Protein AF-A0A7V3YLG6-F1 (afdb_monomer)

Solvent-accessible surface area (backbone atoms only — not comparable to full-atom values): 10676 Å² total; per-residue (Å²): 80,65,64,59,26,53,54,42,27,71,75,68,72,37,64,68,60,20,50,49,53,31,50,54,53,48,51,23,48,50,47,28,49,37,26,53,34,75,44,6,25,72,32,77,93,73,75,37,78,33,40,34,62,77,77,72,47,93,60,88,51,94,59,57,40,70,44,57,53,86,48,95,54,79,52,7,44,65,57,26,47,50,52,53,51,53,51,50,66,57,56,71,71,51,89,76,83,86,87,86,81,93,76,52,88,91,66,62,100,62,65,87,86,71,65,96,74,86,88,83,87,73,71,63,45,71,75,58,64,55,48,70,59,47,37,71,50,45,58,53,47,37,72,53,49,18,91,81,37,53,91,79,41,72,57,93,60,62,74,64,88,85,51,75,53,53,57,40,77,82,62,79,64,49,129

Radius of gyration: 19.12 Å; Cα contacts (8 Å, |Δi|>4): 180; chains: 1; bounding box: 52×33×55 Å

Secondary structure (DSSP, 8-state):
-HHHHHHHHHHH--HHHHHHHHHHHHHHHHHHHHHSSTT-EEEGGGTEEEPTTTTSS----SSB----TTSSSTTSHHHHHHHHHHHHHHHTT---------S-TTS-SS-TT--S--------TTS--HHHHHHHHHHHHHHHHGGG-TTTS-SSS--STT-----GGGGTT--

Mean predicted aligned error: 5.61 Å

Structure (mmCIF, N/CA/C/O backbone):
data_AF-A0A7V3YLG6-F1
#
_entry.id   AF-A0A7V3YLG6-F1
#
loop_
_atom_site.group_PDB
_atom_site.id
_atom_site.type_symbol
_atom_site.label_atom_id
_atom_site.label_alt_id
_atom_site.label_comp_id
_atom_site.label_asym_id
_atom_site.label_entity_id
_atom_site.label_seq_id
_atom_site.pdbx_PDB_ins_code
_atom_site.Cartn_x
_atom_site.Cartn_y
_atom_site.Cartn_z
_atom_site.occupancy
_atom_site.B_iso_or_equiv
_atom_site.auth_seq_id
_atom_site.auth_comp_id
_atom_site.auth_asym_id
_atom_site.auth_atom_id
_atom_site.pdbx_PDB_model_num
ATOM 1 N N . 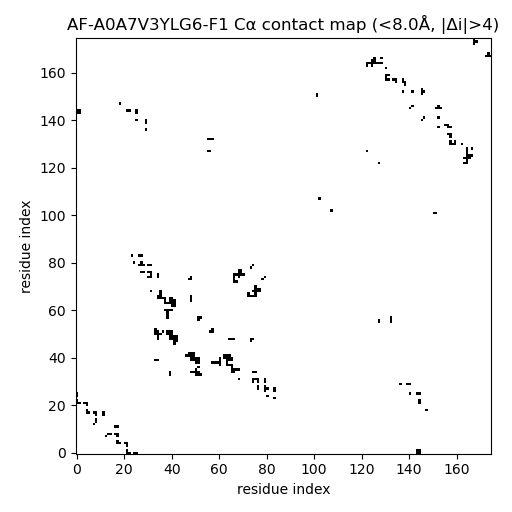MET A 1 1 ? 7.176 -5.525 12.171 1.00 86.00 1 MET A N 1
ATOM 2 C CA . MET A 1 1 ? 5.699 -5.431 12.241 1.00 86.00 1 MET A CA 1
ATOM 3 C C . MET A 1 1 ? 5.114 -6.297 13.339 1.00 86.00 1 MET A C 1
ATOM 5 O O . MET A 1 1 ? 4.634 -5.733 14.304 1.00 86.00 1 MET A O 1
ATOM 9 N N . ARG A 1 2 ? 5.214 -7.632 13.269 1.00 88.75 2 ARG A N 1
ATOM 10 C CA . ARG A 1 2 ? 4.664 -8.533 14.306 1.00 88.75 2 ARG A CA 1
ATOM 11 C C . ARG A 1 2 ? 5.168 -8.227 15.720 1.00 88.75 2 ARG A C 1
ATOM 13 O O . ARG A 1 2 ? 4.391 -8.235 16.662 1.00 88.75 2 ARG A O 1
ATOM 20 N N . GLU A 1 3 ? 6.457 -7.930 15.849 1.00 90.25 3 GLU A N 1
ATOM 21 C CA . GLU A 1 3 ? 7.039 -7.556 17.139 1.00 90.25 3 GLU A CA 1
ATOM 22 C C . GLU A 1 3 ? 6.552 -6.182 17.618 1.00 90.25 3 GLU A C 1
ATOM 24 O O . GLU A 1 3 ? 6.098 -6.060 18.748 1.00 90.25 3 GLU A O 1
ATOM 29 N N . ALA A 1 4 ? 6.529 -5.184 16.729 1.00 88.88 4 ALA A N 1
ATOM 30 C CA . ALA A 1 4 ? 5.973 -3.865 17.033 1.00 88.88 4 ALA A CA 1
ATOM 31 C C . ALA A 1 4 ? 4.505 -3.952 17.488 1.00 88.88 4 ALA A C 1
ATOM 33 O O . ALA A 1 4 ? 4.140 -3.330 18.476 1.00 88.88 4 ALA A O 1
ATOM 34 N N . TYR A 1 5 ? 3.684 -4.781 16.831 1.00 92.81 5 TYR A N 1
ATOM 35 C CA . TYR A 1 5 ? 2.303 -5.038 17.249 1.00 92.81 5 TYR A CA 1
ATOM 36 C C . TYR A 1 5 ? 2.229 -5.550 18.695 1.00 92.81 5 TYR A C 1
ATOM 38 O O . TYR A 1 5 ? 1.444 -5.033 19.482 1.00 92.81 5 TYR A O 1
ATOM 46 N N . ARG A 1 6 ? 3.060 -6.537 19.065 1.00 93.44 6 ARG A N 1
ATOM 47 C CA . ARG A 1 6 ? 3.076 -7.090 20.431 1.00 93.44 6 ARG A CA 1
ATOM 48 C C . ARG A 1 6 ? 3.495 -6.054 21.468 1.00 93.44 6 ARG A C 1
ATOM 50 O O . ARG A 1 6 ? 2.858 -5.975 22.511 1.00 93.44 6 ARG A O 1
ATOM 57 N N . GLN A 1 7 ? 4.539 -5.281 21.175 1.00 94.56 7 GLN A N 1
ATOM 58 C CA . GLN A 1 7 ? 5.046 -4.250 22.083 1.00 94.56 7 GLN A CA 1
ATOM 59 C C . GLN A 1 7 ? 4.001 -3.156 22.306 1.00 94.56 7 GLN A C 1
ATOM 61 O O . GLN A 1 7 ? 3.667 -2.854 23.446 1.00 94.56 7 GLN A O 1
ATOM 66 N N . ILE A 1 8 ? 3.396 -2.648 21.229 1.00 94.19 8 ILE A N 1
ATOM 67 C CA . ILE A 1 8 ? 2.350 -1.623 21.322 1.00 94.19 8 ILE A CA 1
ATOM 68 C C . ILE A 1 8 ? 1.140 -2.162 22.079 1.00 94.19 8 ILE A C 1
ATOM 70 O O . ILE A 1 8 ? 0.637 -1.487 22.965 1.00 94.19 8 ILE A O 1
ATOM 74 N N . LEU A 1 9 ? 0.701 -3.390 21.788 1.00 95.19 9 LEU A N 1
ATOM 75 C CA . LEU A 1 9 ? -0.415 -4.007 22.503 1.00 95.19 9 LEU A CA 1
ATOM 76 C C . LEU A 1 9 ? -0.132 -4.143 24.005 1.00 95.19 9 LEU A C 1
ATOM 78 O O . LEU A 1 9 ? -1.030 -3.940 24.818 1.00 95.19 9 LEU A O 1
ATOM 82 N N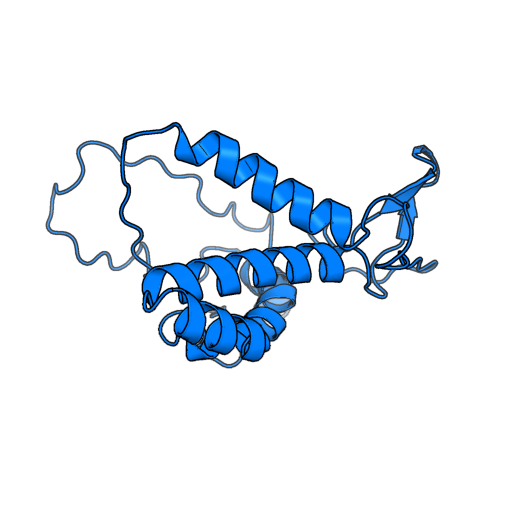 . GLN A 1 10 ? 1.106 -4.475 24.379 1.00 95.56 10 GLN A N 1
ATOM 83 C CA . GLN A 1 10 ? 1.518 -4.556 25.778 1.00 95.56 10 GLN A CA 1
ATOM 84 C C . GLN A 1 10 ? 1.517 -3.182 26.464 1.00 95.56 10 GLN A C 1
ATOM 86 O O . GLN A 1 10 ? 1.180 -3.095 27.643 1.00 95.56 10 GLN A O 1
ATOM 91 N N . GLU A 1 11 ? 1.885 -2.123 25.745 1.00 95.25 11 GLU A N 1
ATOM 92 C CA . GLU A 1 11 ? 1.950 -0.758 26.275 1.00 95.25 11 GLU A CA 1
ATOM 93 C C . GLU A 1 11 ? 0.580 -0.071 26.349 1.00 95.25 11 GLU A C 1
ATOM 95 O O . GLU A 1 11 ? 0.293 0.618 27.326 1.00 95.25 11 GLU A O 1
ATOM 100 N N . THR A 1 12 ? -0.272 -0.243 25.334 1.00 94.94 12 THR A N 1
ATOM 101 C CA . THR A 1 12 ? -1.547 0.483 25.218 1.00 94.94 12 THR A CA 1
ATOM 102 C C . THR A 1 12 ? -2.751 -0.317 25.701 1.00 94.94 12 THR A C 1
ATOM 104 O O . THR A 1 12 ? -3.758 0.277 26.079 1.00 94.94 12 THR A O 1
ATOM 107 N N . GLY A 1 13 ? -2.683 -1.652 25.667 1.00 94.44 13 GLY A N 1
ATOM 108 C CA . GLY A 1 13 ? -3.828 -2.531 25.915 1.00 94.44 13 GLY A CA 1
ATOM 109 C C . GLY A 1 13 ? -4.923 -2.467 24.841 1.00 94.44 13 GLY A C 1
ATOM 110 O O . GLY A 1 13 ? -5.969 -3.090 25.014 1.00 94.44 13 GLY A O 1
ATOM 111 N N . ASP A 1 14 ? -4.696 -1.740 23.743 1.00 96.62 14 ASP A N 1
ATOM 112 C CA . ASP A 1 14 ? -5.669 -1.528 22.670 1.00 96.62 14 ASP A CA 1
ATOM 113 C C . ASP A 1 14 ? -5.257 -2.315 21.406 1.00 96.62 14 ASP A C 1
ATOM 115 O O . ASP A 1 14 ? -4.300 -1.929 20.718 1.00 96.62 14 ASP A O 1
ATOM 119 N N . PRO A 1 15 ? -5.953 -3.426 21.088 1.00 95.31 15 PRO A N 1
ATOM 120 C CA . PRO A 1 15 ? -5.645 -4.248 19.922 1.00 95.31 15 PRO A CA 1
ATOM 121 C C . PRO A 1 15 ? -5.941 -3.554 18.593 1.00 95.31 15 PRO A C 1
ATOM 123 O O . PRO A 1 15 ? -5.209 -3.787 17.628 1.00 95.31 15 PRO A O 1
ATOM 126 N N . ASP A 1 16 ? -6.951 -2.687 18.529 1.00 94.56 16 ASP A N 1
ATOM 127 C CA . ASP A 1 16 ? -7.309 -1.980 17.299 1.00 94.56 16 ASP A CA 1
ATOM 128 C C . ASP A 1 16 ? -6.276 -0.896 16.994 1.00 94.56 16 ASP A C 1
ATOM 130 O O . ASP A 1 16 ? -5.822 -0.763 15.852 1.00 94.56 16 ASP A O 1
ATOM 134 N N . PHE A 1 17 ? -5.809 -0.189 18.025 1.00 95.00 17 PHE A N 1
ATOM 135 C CA . PHE A 1 17 ? -4.699 0.748 17.896 1.00 95.00 17 PHE A CA 1
ATOM 136 C C . PHE A 1 17 ? -3.402 0.042 17.482 1.00 95.00 17 PHE A C 1
ATOM 138 O O . PHE A 1 17 ? -2.740 0.466 16.531 1.00 95.00 17 PHE A O 1
ATOM 145 N N . ALA A 1 18 ? -3.050 -1.071 18.136 1.00 96.38 18 ALA A N 1
ATOM 146 C CA . ALA A 1 18 ? -1.864 -1.849 17.781 1.00 96.38 18 ALA A CA 1
ATOM 147 C C . ALA A 1 18 ? -1.934 -2.364 16.333 1.00 96.38 18 ALA A C 1
ATOM 149 O O . ALA A 1 18 ? -0.945 -2.281 15.593 1.00 96.38 18 ALA A O 1
ATOM 150 N N . LYS A 1 19 ? -3.111 -2.845 15.903 1.00 95.75 19 LYS A N 1
ATOM 151 C CA . LYS A 1 19 ? -3.373 -3.275 14.524 1.00 95.75 19 LYS A CA 1
ATOM 152 C C . LYS A 1 19 ? -3.180 -2.113 13.552 1.00 95.75 19 LYS A C 1
ATOM 154 O O . LYS A 1 19 ? -2.440 -2.268 12.585 1.00 95.75 19 LYS A O 1
ATOM 159 N N . ALA A 1 20 ? -3.756 -0.943 13.832 1.00 94.62 20 ALA A N 1
ATOM 160 C CA . ALA A 1 20 ? -3.614 0.242 12.988 1.00 94.62 20 ALA A CA 1
ATOM 161 C C . ALA A 1 20 ? -2.147 0.673 12.828 1.00 94.62 20 ALA A C 1
ATOM 163 O O . ALA A 1 20 ? -1.683 0.866 11.704 1.00 94.62 20 ALA A O 1
ATOM 164 N N . VAL A 1 21 ? -1.386 0.768 13.924 1.00 95.25 21 VAL A N 1
ATOM 165 C CA . VAL A 1 21 ? 0.033 1.160 13.862 1.00 95.25 21 VAL A CA 1
ATOM 166 C C . VAL A 1 21 ? 0.858 0.146 13.065 1.00 95.25 21 VAL A C 1
ATOM 168 O O . VAL A 1 21 ? 1.663 0.541 12.220 1.00 95.25 21 VAL A O 1
ATOM 171 N N . ALA A 1 22 ? 0.639 -1.157 13.270 1.00 96.38 22 ALA A N 1
ATOM 172 C CA . ALA A 1 22 ? 1.329 -2.197 12.506 1.00 96.38 22 ALA A CA 1
ATOM 173 C C . ALA A 1 22 ? 1.051 -2.094 10.995 1.00 96.38 22 ALA A C 1
ATOM 175 O O . ALA A 1 22 ? 1.971 -2.269 10.194 1.00 96.38 22 ALA A O 1
ATOM 176 N N . THR A 1 23 ? -0.184 -1.764 10.612 1.00 95.81 23 THR A N 1
ATOM 177 C CA . THR A 1 23 ? -0.593 -1.543 9.216 1.00 95.81 23 THR A CA 1
ATOM 178 C C . THR A 1 23 ? 0.078 -0.320 8.606 1.00 95.81 23 THR A C 1
ATOM 180 O O . THR A 1 23 ? 0.629 -0.402 7.512 1.00 95.81 23 THR A O 1
ATOM 183 N N . TYR A 1 24 ? 0.121 0.799 9.327 1.00 95.69 24 TYR A N 1
ATOM 184 C CA . TYR A 1 24 ? 0.793 2.009 8.852 1.00 95.69 24 TYR A CA 1
ATOM 185 C C . TYR A 1 24 ? 2.301 1.823 8.680 1.00 95.69 24 TYR A C 1
ATOM 187 O O . TYR A 1 24 ? 2.881 2.302 7.705 1.00 95.69 24 TYR A O 1
ATOM 195 N N . LEU A 1 25 ? 2.941 1.073 9.578 1.00 95.56 25 LEU A N 1
ATOM 196 C CA . LEU A 1 25 ? 4.340 0.696 9.407 1.00 95.56 25 LEU A CA 1
ATOM 197 C C . LEU A 1 25 ? 4.533 -0.210 8.178 1.00 95.56 25 LEU A C 1
ATOM 199 O O . LEU A 1 25 ? 5.534 -0.069 7.475 1.00 95.56 25 LEU A O 1
ATOM 203 N N . ALA A 1 26 ? 3.588 -1.112 7.889 1.00 96.25 26 ALA A N 1
ATOM 204 C CA . ALA A 1 26 ? 3.619 -1.939 6.682 1.00 96.25 26 ALA A CA 1
ATOM 205 C C . ALA A 1 26 ? 3.526 -1.097 5.398 1.00 96.25 26 ALA A C 1
ATOM 207 O O . ALA A 1 26 ? 4.284 -1.346 4.467 1.00 96.25 26 ALA A O 1
ATOM 208 N N . PHE A 1 27 ? 2.723 -0.029 5.379 1.00 95.38 27 PHE A N 1
ATOM 209 C CA . PHE A 1 27 ? 2.721 0.926 4.261 1.00 95.38 27 PHE A CA 1
ATOM 210 C C . PHE A 1 27 ? 4.054 1.673 4.113 1.00 95.38 27 PHE A C 1
ATOM 212 O O . PHE A 1 27 ? 4.498 1.933 2.996 1.00 95.38 27 PHE A O 1
ATOM 219 N N . GLY A 1 28 ? 4.737 1.971 5.223 1.00 94.94 28 GLY A N 1
ATOM 220 C CA . GLY A 1 28 ? 6.111 2.482 5.183 1.00 94.94 28 GLY A CA 1
ATOM 221 C C . GLY A 1 28 ? 7.089 1.491 4.536 1.00 94.94 28 GLY A C 1
ATOM 222 O O . GLY A 1 28 ? 7.974 1.893 3.781 1.00 94.94 28 GLY A O 1
ATOM 223 N N . LEU A 1 29 ? 6.905 0.188 4.773 1.00 94.81 29 LEU A N 1
ATOM 224 C CA . LEU A 1 29 ? 7.686 -0.855 4.106 1.00 94.81 29 LEU A CA 1
ATOM 225 C C . LEU A 1 29 ? 7.368 -0.931 2.607 1.00 94.81 29 LEU A C 1
ATOM 227 O O . LEU A 1 29 ? 8.300 -1.010 1.816 1.00 94.81 29 LEU A O 1
ATOM 231 N N . ASP A 1 30 ? 6.099 -0.858 2.203 1.00 95.19 30 ASP A N 1
ATOM 232 C CA . ASP A 1 30 ? 5.707 -0.829 0.784 1.00 95.19 30 ASP A CA 1
ATOM 233 C C . ASP A 1 30 ? 6.321 0.365 0.048 1.00 95.19 30 ASP A C 1
ATOM 235 O O . ASP A 1 30 ? 6.839 0.228 -1.064 1.00 95.19 30 ASP A O 1
ATOM 239 N N . PHE A 1 31 ? 6.331 1.534 0.696 1.00 94.19 31 PHE A N 1
ATOM 240 C CA . PHE A 1 31 ? 7.028 2.706 0.180 1.00 94.19 31 PHE A CA 1
ATOM 241 C C . PHE A 1 31 ? 8.512 2.410 -0.053 1.00 94.19 31 PHE A C 1
ATOM 243 O O . PHE A 1 31 ? 9.043 2.747 -1.112 1.00 94.19 31 PHE A O 1
ATOM 250 N N . LEU A 1 32 ? 9.178 1.756 0.903 1.00 93.88 32 LEU A N 1
ATOM 251 C CA . LEU A 1 32 ? 10.583 1.390 0.764 1.00 93.88 32 LEU A CA 1
ATOM 252 C C . LEU A 1 32 ? 10.789 0.390 -0.380 1.00 93.88 32 LEU A C 1
ATOM 254 O O . LEU A 1 32 ? 11.615 0.640 -1.250 1.00 93.88 32 LEU A O 1
ATOM 258 N N . LEU A 1 33 ? 9.988 -0.676 -0.444 1.00 93.81 33 LEU A N 1
ATOM 259 C CA . LEU A 1 33 ? 10.062 -1.706 -1.485 1.00 93.81 33 LEU A CA 1
ATOM 260 C C . LEU A 1 33 ? 9.932 -1.117 -2.895 1.00 93.81 33 LEU A C 1
ATOM 262 O O . LEU A 1 33 ? 10.658 -1.517 -3.801 1.00 93.81 33 LEU A O 1
ATOM 266 N N . ASN A 1 34 ? 9.064 -0.118 -3.075 1.00 93.56 34 ASN A N 1
ATOM 267 C CA . ASN A 1 34 ? 8.920 0.599 -4.343 1.00 93.56 34 ASN A CA 1
ATOM 268 C C . ASN A 1 34 ? 10.189 1.385 -4.745 1.00 93.56 34 ASN A C 1
ATOM 270 O O . ASN A 1 34 ? 10.382 1.667 -5.927 1.00 93.56 34 ASN A O 1
ATOM 274 N N . ASN A 1 35 ? 11.049 1.739 -3.785 1.00 92.44 35 ASN A N 1
ATOM 275 C CA . ASN A 1 35 ? 12.285 2.506 -3.981 1.00 92.44 35 ASN A CA 1
ATOM 276 C C . ASN A 1 35 ? 13.571 1.667 -3.837 1.00 92.44 35 ASN A C 1
ATOM 278 O O . ASN A 1 35 ? 14.654 2.160 -4.151 1.00 92.44 35 ASN A O 1
ATOM 282 N N . THR A 1 36 ? 13.471 0.406 -3.413 1.00 92.00 36 THR A N 1
ATOM 283 C CA . THR A 1 36 ? 14.608 -0.500 -3.182 1.00 92.00 36 THR A CA 1
ATOM 284 C C . THR A 1 36 ? 14.380 -1.852 -3.853 1.00 92.00 36 THR A C 1
ATOM 286 O O . THR A 1 36 ? 14.403 -2.901 -3.207 1.00 92.00 36 THR A O 1
ATOM 289 N N . SER A 1 37 ? 14.098 -1.829 -5.153 1.00 91.81 37 SER A N 1
ATOM 290 C CA . SER A 1 37 ? 14.002 -3.034 -5.972 1.00 91.81 37 SER A CA 1
ATOM 291 C C . SER A 1 37 ? 14.932 -2.923 -7.179 1.00 91.81 37 SER A C 1
ATOM 293 O O . SER A 1 37 ? 15.274 -1.825 -7.615 1.00 91.81 37 SER A O 1
ATOM 295 N N . VAL A 1 38 ? 15.272 -4.065 -7.778 1.00 92.88 38 VAL A N 1
ATOM 296 C CA . VAL A 1 38 ? 16.054 -4.136 -9.027 1.00 92.88 38 VAL A CA 1
ATOM 297 C C . VAL A 1 38 ? 15.350 -3.501 -10.234 1.00 92.88 38 VAL A C 1
ATOM 299 O O . VAL A 1 38 ? 15.943 -3.397 -11.300 1.00 92.88 38 VAL A O 1
ATOM 302 N N . LEU A 1 39 ? 14.084 -3.099 -10.087 1.00 94.25 39 LEU A N 1
ATOM 303 C CA . LE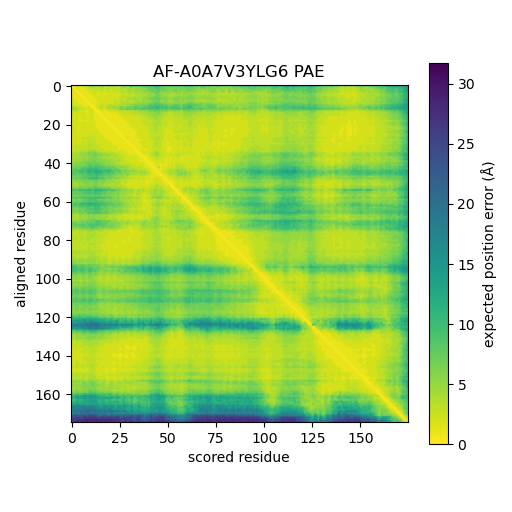U A 1 39 ? 13.297 -2.413 -11.114 1.00 94.25 39 LEU A CA 1
ATOM 304 C C . LEU A 1 39 ? 13.351 -0.881 -10.969 1.00 94.25 39 LEU A C 1
ATOM 306 O O . LEU A 1 39 ? 12.800 -0.164 -11.805 1.00 94.25 39 LEU A O 1
ATOM 310 N N . CYS A 1 40 ? 13.992 -0.370 -9.916 1.00 93.38 40 CYS A N 1
ATOM 311 C CA . CYS A 1 40 ? 14.279 1.051 -9.761 1.00 93.38 40 CYS A CA 1
ATOM 312 C C . CYS A 1 40 ? 15.408 1.478 -10.704 1.00 93.38 40 CYS A C 1
ATOM 314 O O . CYS A 1 40 ? 16.376 0.745 -10.895 1.00 93.38 40 CYS A O 1
ATOM 316 N N . SER A 1 41 ? 15.322 2.688 -11.256 1.00 92.69 41 SER A N 1
ATOM 317 C CA . SER A 1 41 ? 16.329 3.227 -12.180 1.00 92.69 41 SER A CA 1
ATOM 318 C C . SER A 1 41 ? 16.730 4.652 -11.812 1.00 92.69 41 SER A C 1
ATOM 320 O O . SER A 1 41 ? 16.072 5.325 -11.019 1.00 92.69 41 SER A O 1
ATOM 322 N N . TRP A 1 42 ? 17.786 5.175 -12.430 1.00 91.69 42 TRP A N 1
ATOM 323 C CA . TRP A 1 42 ? 18.145 6.582 -12.263 1.00 91.69 42 TRP A CA 1
ATOM 324 C C . TRP A 1 42 ? 17.253 7.504 -13.110 1.00 91.69 42 TRP A C 1
ATOM 326 O O . TRP A 1 42 ? 17.040 7.269 -14.301 1.00 91.69 42 TRP A O 1
ATOM 336 N N . HIS A 1 43 ? 16.732 8.581 -12.518 1.00 90.00 43 HIS A N 1
ATOM 337 C CA . HIS A 1 43 ? 16.036 9.642 -13.240 1.00 90.00 43 HIS A CA 1
ATOM 338 C C . HIS A 1 43 ? 17.003 10.785 -13.555 1.00 90.00 43 HIS A C 1
ATOM 340 O O . HIS A 1 43 ? 17.154 11.707 -12.758 1.00 90.00 43 HIS A O 1
ATOM 346 N N . VAL A 1 44 ? 17.610 10.740 -14.745 1.00 89.44 44 VAL A N 1
ATOM 347 C CA . VAL A 1 44 ? 18.664 11.677 -15.179 1.00 89.44 44 VAL A CA 1
ATOM 348 C C . VAL A 1 44 ? 18.253 13.146 -15.027 1.00 89.44 44 VAL A C 1
ATOM 350 O O . VAL A 1 44 ? 19.003 13.926 -14.461 1.00 89.44 44 VAL A O 1
ATOM 353 N N . THR A 1 45 ? 17.052 13.529 -15.472 1.00 90.56 45 THR A N 1
ATOM 354 C CA . THR A 1 45 ? 16.606 14.936 -15.452 1.00 90.56 45 THR A CA 1
ATOM 355 C C . THR A 1 45 ? 16.376 15.481 -14.046 1.00 90.56 45 THR A C 1
ATOM 357 O O . THR A 1 45 ? 16.573 16.666 -13.807 1.00 90.56 45 THR A O 1
ATOM 360 N N . GLY A 1 46 ? 15.902 14.639 -13.128 1.00 86.50 46 GLY A N 1
ATOM 361 C CA . GLY A 1 46 ? 15.607 15.055 -11.756 1.00 86.50 46 GLY A CA 1
ATOM 362 C C . GLY A 1 46 ? 16.682 14.671 -10.751 1.00 86.50 46 GLY A C 1
ATOM 363 O O . GLY A 1 46 ? 16.420 14.832 -9.565 1.00 86.50 46 GLY A O 1
ATOM 364 N N . GLU A 1 47 ? 17.795 14.094 -11.216 1.00 89.06 47 GLU A N 1
ATOM 365 C CA . GLU A 1 47 ? 18.915 13.588 -10.411 1.00 89.06 47 GLU A CA 1
ATOM 366 C C . GLU A 1 47 ? 18.460 12.825 -9.160 1.00 89.06 47 GLU A C 1
ATOM 368 O O . GLU A 1 47 ? 18.911 13.057 -8.040 1.00 89.06 47 GLU A O 1
ATOM 373 N N . LYS A 1 48 ? 17.490 11.927 -9.351 1.00 87.31 48 LYS A N 1
ATOM 374 C CA . LYS A 1 48 ? 16.843 11.194 -8.261 1.00 87.31 48 LYS A CA 1
ATOM 375 C C . LYS A 1 48 ? 16.527 9.764 -8.653 1.00 87.31 48 LYS A C 1
ATOM 377 O O . LYS A 1 48 ? 16.542 9.409 -9.830 1.00 87.31 48 LYS A O 1
ATOM 382 N N . MET A 1 49 ? 16.156 8.959 -7.665 1.00 89.25 49 MET A N 1
ATOM 383 C CA . MET A 1 49 ? 15.645 7.620 -7.920 1.00 89.25 49 MET A CA 1
ATOM 384 C C . MET A 1 49 ? 14.310 7.671 -8.672 1.00 89.25 49 MET A C 1
ATOM 386 O O . MET A 1 49 ? 13.409 8.442 -8.323 1.00 89.25 49 MET A O 1
ATOM 390 N N . ARG A 1 50 ? 14.171 6.828 -9.694 1.00 90.75 50 ARG A N 1
ATOM 391 C CA . ARG A 1 50 ? 12.891 6.457 -10.297 1.00 90.75 50 ARG A CA 1
ATOM 392 C C . ARG A 1 50 ? 12.426 5.160 -9.645 1.00 90.75 50 ARG A C 1
ATOM 394 O O . ARG A 1 50 ? 13.138 4.162 -9.683 1.00 90.75 50 ARG A O 1
ATOM 401 N N . SER A 1 51 ? 11.237 5.196 -9.055 1.00 92.69 51 SER A N 1
ATOM 402 C CA . SER A 1 51 ? 10.645 4.053 -8.365 1.00 92.69 51 SER A CA 1
ATOM 403 C C . SER A 1 51 ? 10.162 2.970 -9.331 1.00 92.69 51 SER A C 1
ATOM 405 O O . SER A 1 51 ? 9.930 3.225 -10.516 1.00 92.69 51 SER A O 1
ATOM 407 N N . THR A 1 52 ? 9.950 1.774 -8.787 1.00 93.19 52 THR A N 1
ATOM 408 C CA . THR A 1 52 ? 9.473 0.582 -9.506 1.00 93.19 52 THR A CA 1
ATOM 409 C C . THR A 1 52 ? 8.176 0.858 -10.274 1.00 93.19 52 THR A C 1
ATOM 411 O O . THR A 1 52 ? 8.044 0.488 -11.437 1.00 93.19 52 THR A O 1
ATOM 414 N N . PHE A 1 53 ? 7.232 1.573 -9.654 1.00 91.31 53 PHE A N 1
ATOM 415 C CA . PHE A 1 53 ? 5.905 1.837 -10.221 1.00 91.31 53 PHE A CA 1
ATOM 416 C C . PHE A 1 53 ? 5.762 3.173 -10.957 1.00 91.31 53 PHE A C 1
ATOM 418 O O . PHE A 1 53 ? 4.642 3.576 -11.267 1.00 91.31 53 PHE A O 1
ATOM 425 N N . ALA A 1 54 ? 6.859 3.859 -11.293 1.00 87.88 54 ALA A N 1
ATOM 426 C CA . ALA A 1 54 ? 6.793 5.149 -11.988 1.00 87.88 54 ALA A CA 1
ATOM 427 C C . ALA A 1 54 ? 6.052 5.102 -13.346 1.00 87.88 54 ALA A C 1
ATOM 429 O O . ALA A 1 54 ? 5.589 6.142 -13.808 1.00 87.88 54 ALA A O 1
ATOM 430 N N . GLY A 1 55 ? 5.944 3.925 -13.977 1.00 83.19 55 GLY A N 1
ATOM 431 C CA . GLY A 1 55 ? 5.256 3.718 -15.260 1.00 83.19 55 GLY A CA 1
ATOM 432 C C . GLY A 1 55 ? 4.059 2.759 -15.220 1.00 83.19 55 GLY A C 1
ATOM 433 O O . GLY A 1 55 ? 3.627 2.315 -16.275 1.00 83.19 55 GLY A O 1
ATOM 434 N N . HIS A 1 56 ? 3.541 2.403 -14.036 1.00 84.94 56 HIS A N 1
ATOM 435 C CA . HIS A 1 56 ? 2.453 1.415 -13.878 1.00 84.94 56 HIS A CA 1
ATOM 436 C C . HIS A 1 56 ? 2.761 0.041 -14.517 1.00 84.94 56 HIS A C 1
ATOM 438 O O . HIS A 1 56 ? 1.886 -0.620 -15.068 1.00 84.94 56 HIS A O 1
ATOM 444 N N . HIS A 1 57 ? 4.019 -0.403 -14.456 1.00 86.19 57 HIS A N 1
ATOM 445 C CA . HIS A 1 57 ? 4.461 -1.679 -15.020 1.00 86.19 57 HIS A CA 1
ATOM 446 C C . HIS A 1 57 ? 5.674 -2.238 -14.267 1.00 86.19 57 HIS A C 1
ATOM 448 O O . HIS A 1 57 ? 6.474 -1.480 -13.719 1.00 86.19 57 HIS A O 1
ATOM 454 N N . LEU A 1 58 ? 5.874 -3.555 -14.325 1.00 90.00 58 LEU A N 1
ATOM 455 C CA . LEU A 1 58 ? 7.046 -4.245 -13.768 1.00 90.00 58 LEU A CA 1
ATOM 456 C C . LEU A 1 58 ? 8.067 -4.601 -14.866 1.00 90.00 58 LEU A C 1
ATOM 458 O O . LEU A 1 58 ? 8.452 -5.756 -15.027 1.00 90.00 58 LEU A O 1
ATOM 462 N N . HIS A 1 59 ? 8.468 -3.621 -15.679 1.00 86.88 59 HIS A N 1
ATOM 463 C CA . HIS A 1 59 ? 9.461 -3.839 -16.738 1.00 86.88 59 HIS A CA 1
ATOM 464 C C . HIS A 1 59 ? 10.882 -3.988 -16.175 1.00 86.88 59 HIS A C 1
ATOM 466 O O . HIS A 1 59 ? 11.224 -3.362 -15.171 1.00 86.88 59 HIS A O 1
ATOM 472 N N . MET A 1 60 ? 11.724 -4.765 -16.860 1.00 90.25 60 MET A N 1
ATOM 473 C CA . MET A 1 60 ? 13.157 -4.792 -16.568 1.00 90.25 60 MET A CA 1
ATOM 474 C C . MET A 1 60 ? 13.810 -3.460 -16.942 1.00 90.25 60 MET A C 1
ATOM 476 O O . MET A 1 60 ? 13.517 -2.892 -17.995 1.00 90.25 60 MET A O 1
ATOM 480 N N . VAL A 1 61 ? 14.740 -3.010 -16.103 1.00 91.38 61 VAL A N 1
ATOM 481 C CA . VAL A 1 61 ? 15.585 -1.838 -16.349 1.00 91.38 61 VAL A CA 1
ATOM 482 C C . VAL A 1 61 ? 17.022 -2.292 -16.592 1.00 91.38 61 VAL A C 1
ATOM 484 O O . VAL A 1 61 ? 17.483 -3.255 -15.983 1.00 91.38 61 VAL A O 1
ATOM 487 N N . TRP A 1 62 ? 17.723 -1.626 -17.510 1.00 88.25 62 TRP A N 1
ATOM 488 C CA . TRP A 1 62 ? 19.117 -1.955 -17.837 1.00 88.25 62 TRP A CA 1
ATOM 489 C C . TRP A 1 62 ? 20.094 -1.445 -16.779 1.00 88.25 62 TRP A C 1
ATOM 491 O O . TRP A 1 62 ? 21.009 -2.164 -16.388 1.00 88.25 62 TRP A O 1
ATOM 501 N N . ASP A 1 63 ? 19.849 -0.230 -16.290 1.00 89.38 63 ASP A N 1
ATOM 502 C CA . ASP A 1 63 ? 20.640 0.423 -15.255 1.00 89.38 63 ASP A CA 1
ATOM 503 C C . ASP A 1 63 ? 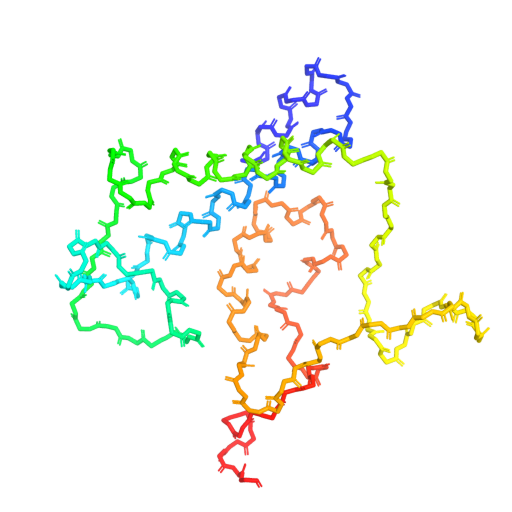19.790 0.540 -13.991 1.00 89.38 63 ASP A C 1
ATOM 505 O O . ASP A 1 63 ? 18.920 1.415 -13.882 1.00 89.38 63 ASP A O 1
ATOM 509 N N . TYR A 1 64 ? 20.018 -0.377 -13.051 1.00 91.25 64 TYR A N 1
ATOM 510 C CA . TYR A 1 64 ? 19.329 -0.349 -11.769 1.00 91.25 64 TYR A CA 1
ATOM 511 C C . TYR A 1 64 ? 20.031 0.603 -10.799 1.00 91.25 64 TYR A C 1
ATOM 513 O O . TYR A 1 64 ? 21.253 0.768 -10.822 1.00 91.25 64 TYR A O 1
ATOM 521 N N . ALA A 1 65 ? 19.250 1.225 -9.925 1.00 89.62 65 ALA A N 1
ATOM 522 C CA . ALA A 1 65 ? 19.772 2.031 -8.834 1.00 89.62 65 ALA A CA 1
ATOM 523 C C . ALA A 1 65 ? 18.959 1.753 -7.565 1.00 89.62 65 ALA A C 1
ATOM 525 O O . ALA A 1 65 ? 17.748 1.563 -7.629 1.00 89.62 65 ALA A O 1
ATOM 526 N N . GLU A 1 66 ? 19.618 1.735 -6.407 1.00 86.25 66 GLU A N 1
ATOM 527 C CA . GLU A 1 66 ? 18.971 1.480 -5.116 1.00 86.25 66 GLU A CA 1
ATOM 528 C C . GLU A 1 66 ? 19.182 2.645 -4.153 1.00 86.25 66 GLU A C 1
ATOM 530 O O . GLU A 1 66 ? 20.263 3.235 -4.078 1.00 86.25 66 GLU A O 1
ATOM 535 N N . VAL A 1 67 ? 18.134 2.980 -3.401 1.00 89.12 67 VAL A N 1
ATOM 536 C CA . VAL A 1 67 ? 18.237 3.943 -2.305 1.00 89.12 67 VAL A CA 1
ATOM 537 C C . VAL A 1 67 ? 18.773 3.226 -1.076 1.00 89.12 67 VAL A C 1
ATOM 539 O O . VAL A 1 67 ? 18.276 2.169 -0.702 1.00 89.12 67 VAL A O 1
ATOM 542 N N . ASN A 1 68 ? 19.742 3.832 -0.391 1.00 91.19 68 ASN A N 1
ATOM 543 C CA . ASN A 1 68 ? 20.097 3.395 0.953 1.00 91.19 68 ASN A CA 1
ATOM 544 C C . ASN A 1 68 ? 18.960 3.791 1.925 1.00 91.19 68 ASN A C 1
ATOM 546 O O . ASN A 1 68 ? 18.758 4.995 2.134 1.00 91.19 68 ASN A O 1
ATOM 550 N N . PRO A 1 69 ? 18.261 2.829 2.565 1.00 91.94 69 PRO A N 1
ATOM 551 C CA . PRO A 1 69 ? 17.126 3.109 3.451 1.00 91.94 69 PRO A CA 1
ATOM 552 C C . PRO A 1 69 ? 17.458 4.024 4.636 1.00 91.94 69 PRO A C 1
ATOM 554 O O . PRO A 1 69 ? 16.558 4.668 5.171 1.00 91.94 69 PRO A O 1
ATOM 557 N N . PHE A 1 70 ? 18.733 4.077 5.035 1.00 93.19 70 PHE A N 1
ATOM 558 C CA . PHE A 1 70 ? 19.239 4.847 6.174 1.00 93.19 70 PHE A CA 1
ATOM 559 C C . PHE A 1 70 ? 19.949 6.143 5.769 1.00 93.19 70 PHE A C 1
ATOM 561 O O . PHE A 1 70 ? 20.490 6.841 6.621 1.00 93.19 70 PHE A O 1
ATOM 568 N N . SER A 1 71 ? 20.001 6.450 4.472 1.00 91.56 71 SER A N 1
ATOM 569 C CA . SER A 1 71 ? 20.547 7.722 3.994 1.00 91.56 71 SER A CA 1
ATOM 570 C C . SER A 1 71 ? 19.541 8.858 4.154 1.00 91.56 71 SER A C 1
ATOM 572 O O . SER A 1 71 ? 18.367 8.618 4.408 1.00 91.56 71 SER A O 1
ATOM 574 N N . GLU A 1 72 ? 19.977 10.093 3.924 1.00 88.94 72 GLU A N 1
ATOM 575 C CA . GLU A 1 72 ? 19.100 11.269 3.811 1.00 88.94 72 GLU A CA 1
ATOM 576 C C . GLU A 1 72 ? 18.564 11.474 2.377 1.00 88.94 72 GLU A C 1
ATOM 578 O O . GLU A 1 72 ? 17.943 12.490 2.071 1.00 88.94 72 GLU A O 1
ATOM 583 N N . ALA A 1 73 ? 18.804 10.517 1.472 1.00 85.00 73 ALA A N 1
ATOM 584 C CA . ALA A 1 73 ? 18.351 10.600 0.090 1.00 85.00 73 ALA A CA 1
ATOM 585 C C . ALA A 1 73 ? 16.836 10.359 -0.042 1.00 85.00 73 ALA A C 1
ATOM 587 O O . ALA A 1 73 ? 16.193 9.718 0.790 1.00 85.00 73 ALA A O 1
ATOM 588 N N . THR A 1 74 ? 16.256 10.842 -1.145 1.00 84.75 74 THR A N 1
ATOM 589 C CA . THR A 1 74 ? 14.841 10.598 -1.463 1.00 84.75 74 THR A CA 1
ATOM 590 C C . THR A 1 74 ? 14.572 9.101 -1.623 1.00 84.75 74 THR A 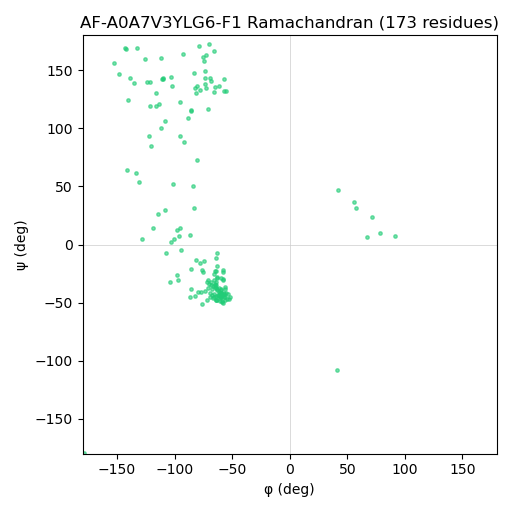C 1
ATOM 592 O O . THR A 1 74 ? 15.332 8.412 -2.296 1.00 84.75 74 THR A O 1
ATOM 595 N N . GLY A 1 75 ? 13.464 8.618 -1.052 1.00 86.06 75 GLY A N 1
ATOM 596 C CA . GLY A 1 75 ? 13.077 7.202 -1.101 1.00 86.06 75 GLY A CA 1
ATOM 597 C C . GLY A 1 75 ? 13.601 6.367 0.073 1.00 86.06 75 GLY A C 1
ATOM 598 O O . GLY A 1 75 ? 13.450 5.149 0.060 1.00 86.06 75 GLY A O 1
ATOM 599 N N . ASN A 1 76 ? 14.216 7.005 1.075 1.00 91.94 76 ASN A N 1
ATOM 600 C CA . ASN A 1 76 ? 14.647 6.364 2.315 1.00 91.94 76 ASN A CA 1
ATOM 601 C C . ASN A 1 76 ? 13.452 5.954 3.208 1.00 91.94 76 ASN A C 1
ATOM 603 O O . ASN A 1 76 ? 12.294 6.299 2.954 1.00 91.94 76 ASN A O 1
ATOM 607 N N . TRP A 1 77 ? 13.745 5.230 4.292 1.00 94.06 77 TRP A N 1
ATOM 608 C CA . TRP A 1 77 ? 12.736 4.800 5.265 1.00 94.06 77 TRP A CA 1
ATOM 609 C C . TRP A 1 77 ? 12.022 5.983 5.931 1.00 94.06 77 TRP A C 1
ATOM 611 O O . TRP A 1 77 ? 10.795 5.993 6.045 1.00 94.06 77 TRP A O 1
ATOM 621 N N . GLN A 1 78 ? 12.790 6.994 6.341 1.00 94.31 78 GLN A N 1
ATOM 622 C CA . GLN A 1 78 ? 12.278 8.160 7.058 1.00 94.31 78 GLN A CA 1
ATOM 623 C C . GLN A 1 78 ? 11.212 8.906 6.243 1.00 94.31 78 GLN A C 1
ATOM 625 O O . GLN A 1 78 ? 10.148 9.218 6.774 1.00 94.31 78 GLN A O 1
ATOM 630 N N . ALA A 1 79 ? 11.434 9.099 4.941 1.00 92.62 79 ALA A N 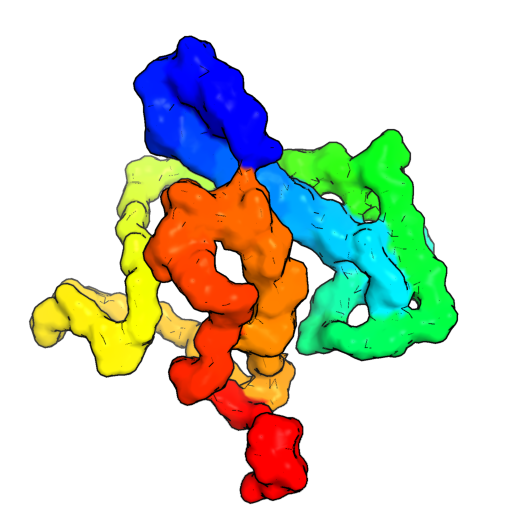1
ATOM 631 C CA . ALA A 1 79 ? 10.472 9.728 4.045 1.00 92.62 79 ALA A CA 1
ATOM 632 C C . ALA A 1 79 ? 9.163 8.930 3.966 1.00 92.62 79 ALA A C 1
ATOM 634 O O . ALA A 1 79 ? 8.085 9.521 3.977 1.00 92.62 79 ALA A O 1
ATOM 635 N N . GLY A 1 80 ? 9.233 7.594 3.919 1.00 93.31 80 GLY A N 1
ATOM 636 C CA . GLY A 1 80 ? 8.042 6.739 3.927 1.00 93.31 80 GLY A CA 1
ATOM 637 C C . GLY A 1 80 ? 7.196 6.932 5.189 1.00 93.31 80 GLY A C 1
ATOM 638 O O . GLY A 1 80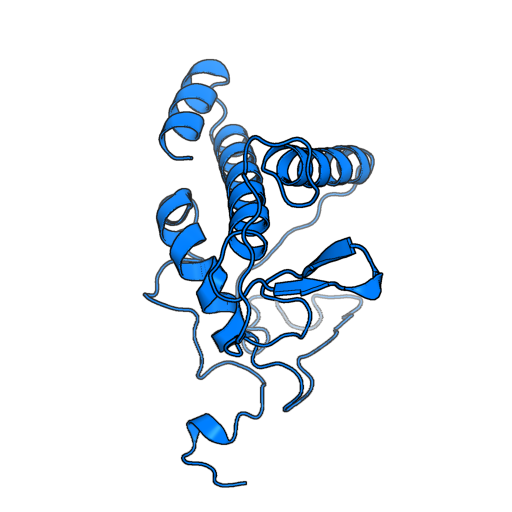 ? 5.979 7.111 5.106 1.00 93.31 80 GLY A O 1
ATOM 639 N N . VAL A 1 81 ? 7.843 6.974 6.356 1.00 94.38 81 VAL A N 1
ATOM 640 C CA . VAL A 1 81 ? 7.176 7.228 7.644 1.00 94.38 81 VAL A CA 1
ATOM 641 C C . VAL A 1 81 ? 6.597 8.644 7.707 1.00 94.38 81 VAL A C 1
ATOM 643 O O . VAL A 1 81 ? 5.459 8.826 8.141 1.00 94.38 81 VAL A O 1
ATOM 646 N N . GLU A 1 82 ? 7.332 9.649 7.232 1.00 95.06 82 GLU A N 1
ATOM 647 C CA . GLU A 1 82 ? 6.862 11.037 7.178 1.00 95.06 82 GLU A CA 1
ATOM 648 C C . GLU A 1 82 ? 5.615 11.196 6.310 1.00 95.06 82 GLU A C 1
ATOM 650 O O . GLU A 1 82 ? 4.677 11.891 6.708 1.00 95.06 82 GLU A O 1
ATOM 655 N N . TRP A 1 83 ? 5.560 10.520 5.158 1.00 94.31 83 TRP A N 1
ATOM 656 C CA . TRP A 1 83 ? 4.368 10.501 4.314 1.00 94.31 83 TRP A CA 1
ATOM 657 C C . TRP A 1 83 ? 3.159 9.952 5.067 1.00 94.31 83 TRP A C 1
ATOM 659 O O . TRP A 1 83 ? 2.112 10.602 5.097 1.00 94.31 83 TRP A O 1
ATOM 669 N N . VAL A 1 84 ? 3.313 8.806 5.731 1.00 95.31 84 VAL A N 1
ATOM 670 C CA . VAL A 1 84 ? 2.250 8.188 6.534 1.00 95.31 84 VAL A CA 1
ATOM 671 C C . VAL A 1 84 ? 1.765 9.133 7.640 1.00 95.31 84 VAL A C 1
ATOM 673 O O . VAL A 1 84 ? 0.566 9.405 7.734 1.00 95.31 84 VAL A O 1
ATOM 676 N N . ILE A 1 85 ? 2.678 9.708 8.430 1.00 96.19 85 ILE A N 1
ATOM 677 C CA . ILE A 1 85 ? 2.340 10.647 9.515 1.00 96.19 85 ILE A CA 1
ATOM 678 C C . ILE A 1 85 ? 1.629 11.889 8.972 1.00 96.19 85 ILE A C 1
ATOM 680 O O 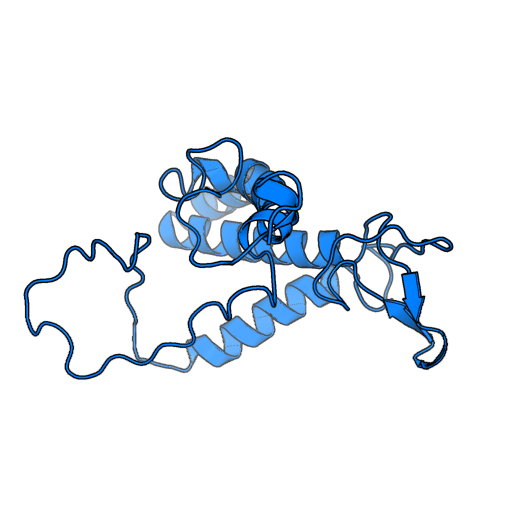. ILE A 1 85 ? 0.651 12.358 9.563 1.00 96.19 85 ILE A O 1
ATOM 684 N N . ARG A 1 86 ? 2.099 12.431 7.843 1.00 96.00 86 ARG A N 1
ATOM 685 C CA . ARG A 1 86 ? 1.523 13.626 7.220 1.00 96.00 86 ARG A CA 1
ATOM 686 C C . ARG A 1 86 ? 0.067 13.403 6.829 1.00 96.00 86 ARG A C 1
ATOM 688 O O . ARG A 1 86 ? -0.765 14.268 7.109 1.00 96.00 86 ARG A O 1
ATOM 695 N N . TYR A 1 87 ? -0.244 12.270 6.198 1.00 93.38 87 TYR A N 1
ATOM 696 C CA . TYR A 1 87 ? -1.622 11.943 5.834 1.00 93.38 87 TYR A CA 1
ATOM 697 C C . TYR A 1 87 ? -2.476 11.705 7.075 1.00 93.38 87 TYR A C 1
ATOM 699 O O . TYR A 1 87 ? -3.524 12.330 7.196 1.00 93.38 87 TYR A O 1
ATOM 707 N N . LEU A 1 88 ? -1.996 10.928 8.047 1.00 93.62 88 LEU A N 1
ATOM 708 C CA . LEU A 1 88 ? -2.733 10.695 9.291 1.00 93.62 88 LEU A CA 1
ATOM 709 C C . LEU A 1 88 ? -3.061 11.989 10.037 1.00 93.62 88 LEU A C 1
ATOM 711 O O . LEU A 1 88 ? -4.187 12.175 10.479 1.00 93.62 88 LEU A O 1
ATOM 715 N N . THR A 1 89 ? -2.107 12.914 10.128 1.00 95.62 89 THR A N 1
ATOM 716 C CA . THR A 1 89 ? -2.293 14.218 10.788 1.00 95.62 89 THR A CA 1
ATOM 717 C C . THR A 1 89 ? -3.297 15.110 10.055 1.00 95.62 89 THR A C 1
ATOM 719 O O . THR A 1 89 ? -3.942 15.963 10.671 1.00 95.62 89 THR A O 1
ATOM 722 N N . ARG A 1 90 ? -3.402 14.968 8.728 1.00 94.56 90 ARG A N 1
ATOM 723 C CA . ARG A 1 90 ? -4.382 15.696 7.919 1.00 94.56 90 ARG A CA 1
ATOM 724 C C . ARG A 1 90 ? -5.773 15.094 8.091 1.00 94.56 90 ARG A C 1
ATOM 726 O O . ARG A 1 90 ? -6.703 15.837 8.388 1.00 94.56 90 ARG A O 1
ATOM 733 N N . GLU A 1 91 ? -5.891 13.779 7.920 1.00 91.94 91 GLU A N 1
ATOM 734 C CA . GLU A 1 91 ? -7.171 13.066 7.951 1.00 91.94 91 GLU A CA 1
ATOM 735 C C . GLU A 1 91 ? -7.768 12.990 9.360 1.00 91.94 91 GLU A C 1
ATOM 737 O O . GLU A 1 91 ? -8.981 13.069 9.505 1.00 91.94 91 GLU A O 1
ATOM 742 N N . SER A 1 92 ? -6.951 12.949 10.420 1.00 91.94 92 SER A N 1
ATOM 743 C CA . SER A 1 92 ? -7.440 12.930 11.812 1.00 91.94 92 SER A CA 1
ATOM 744 C C . SER A 1 92 ? -8.202 14.192 12.229 1.00 91.94 92 SER A C 1
ATOM 746 O O . SER A 1 92 ? -8.844 14.213 13.277 1.00 91.94 92 SER A O 1
ATOM 748 N N . ARG A 1 93 ? -8.147 15.255 11.418 1.00 94.44 93 ARG A N 1
ATOM 749 C CA . ARG A 1 93 ? -8.915 16.491 11.624 1.00 94.44 93 ARG A CA 1
ATOM 750 C C . ARG A 1 93 ? -10.355 16.381 11.132 1.00 94.44 93 ARG A C 1
ATOM 752 O O . ARG A 1 93 ? -11.151 17.272 11.418 1.00 94.44 93 ARG A O 1
ATOM 759 N N . ILE A 1 94 ? -10.670 15.344 10.361 1.00 93.31 94 ILE A N 1
ATOM 760 C CA . ILE A 1 94 ? -11.999 15.099 9.815 1.00 93.31 94 ILE A CA 1
ATOM 761 C C . ILE A 1 94 ? -12.795 14.324 10.878 1.00 93.31 94 ILE A C 1
ATOM 763 O O . ILE A 1 94 ? -12.425 13.200 11.206 1.00 93.31 94 ILE A O 1
ATOM 767 N N . PRO A 1 95 ? -13.867 14.901 11.454 1.00 91.88 95 PRO A N 1
ATOM 768 C CA . PRO A 1 95 ? -14.639 14.240 12.509 1.00 91.88 95 PRO A CA 1
ATOM 769 C C . PRO A 1 95 ? -15.537 13.106 11.992 1.00 91.88 95 PRO A C 1
ATOM 771 O O . PRO A 1 95 ? -16.074 12.338 12.787 1.00 91.88 95 PRO A O 1
ATOM 774 N N . GLN A 1 96 ? -15.752 13.021 10.678 1.00 92.00 96 GLN A N 1
ATOM 775 C CA . GLN A 1 96 ? -16.556 11.976 10.059 1.00 92.00 96 GLN A CA 1
ATOM 776 C C . GLN A 1 96 ? -15.819 10.637 10.063 1.00 92.00 96 GLN A C 1
ATOM 778 O O . GLN A 1 96 ? -14.640 10.553 9.727 1.00 92.00 96 GLN A O 1
ATOM 783 N N . THR A 1 97 ? -16.555 9.572 10.362 1.00 87.88 97 THR A N 1
ATOM 784 C CA . THR A 1 97 ? -16.085 8.197 10.214 1.00 87.88 97 THR A CA 1
ATOM 785 C C . THR A 1 97 ? -16.687 7.571 8.960 1.00 87.88 97 THR A C 1
ATOM 787 O O . THR A 1 97 ? -17.825 7.852 8.581 1.00 87.88 97 THR A O 1
ATOM 790 N N . GLY A 1 98 ? -15.901 6.729 8.294 1.00 89.25 98 GLY A N 1
ATOM 791 C CA . GLY A 1 98 ? -16.349 5.898 7.181 1.00 89.25 98 GLY A CA 1
ATOM 792 C C . GLY A 1 98 ? -16.345 4.426 7.576 1.00 89.25 98 GLY A C 1
ATOM 793 O O . GLY A 1 98 ? -15.660 4.028 8.518 1.00 89.25 98 GLY A O 1
ATOM 794 N N . SER A 1 99 ? -17.092 3.612 6.835 1.00 90.94 99 SER A N 1
ATOM 795 C CA . SER A 1 99 ? -16.962 2.156 6.885 1.00 90.94 99 SER A CA 1
ATOM 796 C C . SER A 1 99 ? -16.373 1.664 5.571 1.00 90.94 99 SER A C 1
ATOM 798 O O . SER A 1 99 ? -16.659 2.210 4.506 1.00 90.94 99 SER A O 1
ATOM 800 N N . VAL A 1 100 ? -15.517 0.652 5.660 1.00 91.12 100 VAL A N 1
ATOM 801 C CA . VAL A 1 100 ? -14.914 -0.001 4.500 1.00 91.12 100 VAL A CA 1
ATOM 802 C C . VAL A 1 100 ? -15.399 -1.439 4.488 1.00 91.12 100 VAL A C 1
ATOM 804 O O . VAL A 1 100 ? -15.335 -2.127 5.505 1.00 91.12 100 VAL A O 1
ATOM 807 N N . HIS A 1 101 ? -15.886 -1.883 3.336 1.00 91.06 101 HIS A N 1
ATOM 808 C CA . HIS A 1 101 ? -16.272 -3.265 3.108 1.00 91.06 101 HIS A CA 1
ATOM 809 C C . HIS A 1 101 ? -15.370 -3.858 2.029 1.00 91.06 101 HIS A C 1
ATOM 811 O O . HIS A 1 101 ? -15.340 -3.362 0.904 1.00 91.06 101 HIS A O 1
ATOM 817 N N . LEU A 1 102 ? -14.630 -4.907 2.382 1.00 90.69 102 LEU A N 1
ATOM 818 C CA . LEU A 1 102 ? -13.853 -5.684 1.426 1.00 90.69 102 LEU A CA 1
ATOM 819 C C . LEU A 1 102 ? -14.755 -6.756 0.807 1.00 90.69 102 LEU A C 1
ATOM 821 O O . LEU A 1 102 ? -15.214 -7.652 1.511 1.00 90.69 102 LEU A O 1
ATOM 825 N N . GLY A 1 103 ? -14.989 -6.669 -0.500 1.00 89.31 103 GLY A N 1
ATOM 826 C CA . GLY A 1 103 ? -15.822 -7.616 -1.235 1.00 89.31 103 GLY A CA 1
ATOM 827 C C . GLY A 1 103 ? -15.891 -7.297 -2.727 1.00 89.31 103 GLY A C 1
ATOM 828 O O . GLY A 1 103 ? -15.285 -6.334 -3.198 1.00 89.31 103 GLY A O 1
ATOM 829 N N . SER A 1 104 ? -16.642 -8.109 -3.473 1.00 88.38 104 SER A N 1
ATOM 830 C CA . SER A 1 104 ? -16.875 -7.885 -4.901 1.00 88.38 104 SER A CA 1
ATOM 831 C C . SER A 1 104 ? -17.986 -6.860 -5.122 1.00 88.38 104 SER A C 1
ATOM 833 O O . SER A 1 104 ? -19.092 -7.003 -4.598 1.00 88.38 104 SER A O 1
ATOM 835 N N . ALA A 1 105 ? -17.727 -5.864 -5.972 1.00 88.31 105 ALA A N 1
ATOM 836 C CA . ALA A 1 105 ? -18.744 -4.903 -6.399 1.00 88.31 105 ALA A CA 1
ATOM 837 C C . ALA A 1 105 ? -19.898 -5.562 -7.185 1.00 88.31 105 ALA A C 1
ATOM 839 O O . ALA A 1 105 ? -20.978 -4.985 -7.278 1.00 88.31 105 ALA A O 1
ATOM 840 N N . ALA A 1 106 ? -19.697 -6.777 -7.713 1.00 88.44 106 ALA A N 1
ATOM 841 C CA . ALA A 1 106 ? -20.741 -7.559 -8.376 1.00 88.44 106 ALA A CA 1
ATOM 842 C C . ALA A 1 106 ? -21.711 -8.245 -7.392 1.00 88.44 106 ALA A C 1
ATOM 844 O O . ALA A 1 106 ? -22.786 -8.679 -7.802 1.00 88.44 106 ALA A O 1
ATOM 845 N N . ALA A 1 107 ? -21.349 -8.352 -6.109 1.00 90.19 107 ALA A N 1
ATOM 846 C CA . ALA A 1 107 ? -22.115 -9.064 -5.089 1.00 90.19 107 ALA A CA 1
ATOM 847 C C . ALA A 1 107 ? -22.072 -8.314 -3.747 1.00 90.19 107 ALA A C 1
ATOM 849 O O . ALA A 1 107 ? -21.523 -8.789 -2.754 1.00 90.19 107 ALA A O 1
ATOM 850 N N . LEU A 1 108 ? -22.645 -7.110 -3.732 1.00 91.69 108 LEU A N 1
ATOM 851 C CA . LEU A 1 108 ? -22.680 -6.262 -2.544 1.00 91.69 108 LEU A CA 1
ATOM 852 C C . LEU A 1 108 ? -23.677 -6.790 -1.493 1.00 91.69 108 LEU A C 1
ATOM 854 O O . LEU A 1 108 ? -24.824 -7.074 -1.839 1.00 91.69 108 LEU A O 1
ATOM 858 N N . PRO A 1 109 ? -23.311 -6.848 -0.197 1.00 93.69 109 PRO A N 1
ATOM 859 C CA . PRO A 1 109 ? -24.190 -7.325 0.875 1.00 93.69 109 PRO A CA 1
ATOM 860 C C . PRO A 1 109 ? -25.151 -6.233 1.382 1.00 93.69 109 PRO A C 1
ATOM 862 O O . PRO A 1 109 ? -25.494 -6.195 2.563 1.00 93.69 109 PRO A O 1
ATOM 865 N N . PHE A 1 110 ? -25.560 -5.314 0.507 1.00 93.56 110 PHE A N 1
ATOM 866 C CA . PHE A 1 110 ? -26.454 -4.209 0.842 1.00 93.56 110 PHE A CA 1
ATOM 867 C C . PHE A 1 110 ? -27.818 -4.427 0.176 1.00 93.56 110 PHE A C 1
ATOM 869 O O . PHE A 1 110 ? -27.873 -4.935 -0.946 1.00 93.56 110 PHE A O 1
ATOM 876 N N . PRO A 1 111 ? -28.930 -4.066 0.839 1.00 95.00 111 PRO A N 1
ATOM 877 C CA . PRO A 1 111 ? -30.256 -4.184 0.244 1.00 95.00 111 PRO A CA 1
ATOM 878 C C . PRO A 1 111 ? -30.421 -3.242 -0.959 1.00 95.00 111 PRO A C 1
ATOM 880 O O . PRO A 1 111 ? -29.645 -2.307 -1.171 1.00 95.00 111 PRO A O 1
ATOM 883 N N . GLU A 1 112 ? -31.471 -3.461 -1.748 1.00 94.00 112 GLU A N 1
ATOM 884 C CA . GLU A 1 112 ? -31.806 -2.552 -2.845 1.00 94.00 112 GLU A CA 1
ATOM 885 C C . GLU A 1 112 ? -32.026 -1.116 -2.342 1.00 94.00 112 GLU A C 1
ATOM 887 O O . GLU A 1 112 ? -32.623 -0.901 -1.287 1.00 94.00 112 GLU A O 1
ATOM 892 N N . LYS A 1 113 ? -31.575 -0.128 -3.130 1.00 93.50 113 LYS A N 1
ATOM 893 C CA . LYS A 1 113 ? -31.699 1.314 -2.829 1.00 93.50 113 LYS A CA 1
ATOM 894 C C . LYS A 1 113 ? -31.070 1.732 -1.490 1.00 93.50 113 LYS A C 1
ATOM 896 O O . LYS A 1 113 ? -31.542 2.667 -0.854 1.00 93.50 113 LYS A O 1
ATOM 901 N N . PHE A 1 114 ? -30.005 1.048 -1.071 1.00 95.69 114 PHE A N 1
ATOM 902 C CA . PHE A 1 114 ? -29.290 1.365 0.166 1.00 95.69 114 PHE A CA 1
ATOM 903 C C . PHE A 1 114 ? -28.492 2.679 0.109 1.00 95.69 114 PHE A C 1
ATOM 905 O O . PHE A 1 114 ? -28.377 3.359 1.123 1.00 95.69 114 PHE A O 1
ATOM 912 N N . PHE A 1 115 ? -27.936 3.038 -1.053 1.00 94.56 115 PHE A N 1
ATOM 913 C CA . PHE A 1 115 ? -27.091 4.226 -1.218 1.00 94.56 115 PHE A CA 1
ATOM 914 C C . PHE A 1 115 ? -27.849 5.382 -1.877 1.00 94.56 115 PHE A C 1
ATOM 916 O O . PHE A 1 115 ? -28.509 5.182 -2.897 1.00 94.56 115 PHE A O 1
ATOM 923 N N . ASP A 1 116 ? -27.672 6.599 -1.353 1.00 96.56 116 ASP A N 1
ATOM 924 C CA . ASP A 1 116 ? -28.199 7.830 -1.962 1.00 96.56 116 ASP A CA 1
ATOM 925 C C . ASP A 1 116 ? -27.442 8.227 -3.239 1.00 96.56 116 ASP A C 1
ATOM 927 O O . ASP A 1 116 ? -28.012 8.799 -4.168 1.00 96.56 116 ASP A O 1
ATOM 931 N N . ALA A 1 117 ? -26.142 7.924 -3.290 1.00 96.00 117 ALA A N 1
ATOM 932 C CA . ALA A 1 117 ? -25.278 8.193 -4.431 1.00 96.00 117 ALA A CA 1
ATOM 933 C C . ALA A 1 117 ? -24.187 7.124 -4.548 1.00 96.00 117 ALA A C 1
ATOM 935 O O . ALA A 1 117 ? -23.678 6.625 -3.544 1.00 96.00 117 ALA A O 1
ATOM 936 N N . VAL A 1 118 ? -23.799 6.816 -5.787 1.00 93.12 118 VAL A N 1
ATOM 937 C CA . VAL A 1 118 ? -22.675 5.927 -6.101 1.00 93.12 118 VAL A CA 1
ATOM 938 C C . VAL A 1 118 ? -21.679 6.712 -6.946 1.00 93.12 118 VAL A C 1
ATOM 940 O O . VAL A 1 118 ? -22.017 7.182 -8.031 1.00 93.12 118 VAL A O 1
ATOM 943 N N . VAL A 1 119 ? -20.457 6.862 -6.436 1.00 94.12 119 VAL A N 1
ATOM 944 C CA . VAL A 1 119 ? -19.335 7.491 -7.143 1.00 94.12 119 VAL A CA 1
ATOM 945 C C . VAL A 1 119 ? -18.299 6.406 -7.396 1.00 94.12 119 VAL A C 1
ATOM 947 O O . VAL A 1 119 ? -17.838 5.770 -6.451 1.00 94.12 119 VAL A O 1
ATOM 950 N N . ILE A 1 120 ? -17.967 6.168 -8.663 1.00 89.88 120 ILE A N 1
ATOM 951 C CA . ILE A 1 120 ? -17.086 5.075 -9.080 1.00 89.88 120 ILE A CA 1
ATOM 952 C C . ILE A 1 120 ? -16.072 5.565 -10.118 1.00 89.88 120 ILE A C 1
ATOM 954 O O . ILE A 1 120 ? -16.426 6.311 -11.027 1.00 89.88 120 ILE A O 1
ATOM 958 N N . ASP A 1 121 ? -14.828 5.112 -9.976 1.00 88.12 121 ASP A N 1
ATOM 959 C CA . ASP A 1 121 ? -13.763 5.202 -10.981 1.00 88.12 121 ASP A CA 1
ATOM 960 C C . ASP A 1 121 ? -13.313 3.763 -11.298 1.00 88.12 121 ASP A C 1
ATOM 962 O O . ASP A 1 121 ? -12.465 3.214 -10.591 1.00 88.12 121 ASP A O 1
ATOM 966 N N . PRO A 1 122 ? -13.998 3.063 -12.224 1.00 80.44 122 PRO A N 1
ATOM 967 C CA . PRO A 1 122 ? -13.772 1.640 -12.456 1.00 80.44 122 PRO A CA 1
ATOM 968 C C . PRO A 1 122 ? -12.471 1.399 -13.242 1.00 80.44 122 PRO A C 1
ATOM 970 O O . PRO A 1 122 ? -11.985 2.304 -13.922 1.00 80.44 122 PRO A O 1
ATOM 973 N N . PRO A 1 123 ? -11.915 0.174 -13.220 1.00 78.44 123 PRO A N 1
ATOM 974 C CA . PRO A 1 123 ? -10.778 -0.166 -14.072 1.00 78.44 123 PRO A CA 1
ATOM 975 C C . PRO A 1 123 ? -11.104 0.057 -15.559 1.00 78.44 123 PRO A C 1
ATOM 977 O O . PRO A 1 123 ? -12.141 -0.374 -16.067 1.00 78.44 123 PRO A O 1
ATOM 980 N N . TYR A 1 124 ? -10.196 0.731 -16.268 1.00 76.94 124 TYR A N 1
ATOM 981 C CA . TYR A 1 124 ? -10.347 1.051 -17.689 1.00 76.94 124 TYR A CA 1
ATOM 982 C C . TYR A 1 124 ? -9.722 -0.041 -18.556 1.00 76.94 124 TYR A C 1
ATOM 984 O O . TYR A 1 124 ? -8.553 0.066 -18.915 1.00 76.94 124 TYR A O 1
ATOM 992 N N . ALA A 1 125 ? -10.508 -1.068 -18.893 1.00 77.00 125 ALA A N 1
ATOM 993 C CA . ALA A 1 125 ? -10.169 -2.110 -19.867 1.00 77.00 125 ALA A CA 1
ATOM 994 C C . ALA A 1 125 ? -8.709 -2.601 -19.769 1.00 77.00 125 ALA A C 1
ATOM 996 O O . ALA A 1 125 ? -8.385 -3.314 -18.829 1.00 77.00 125 ALA A O 1
ATOM 997 N N . ASP A 1 126 ? -7.848 -2.247 -20.722 1.00 73.25 126 ASP A N 1
ATOM 998 C CA . ASP A 1 126 ? -6.458 -2.692 -20.866 1.00 73.25 126 ASP A CA 1
ATOM 999 C C . ASP A 1 126 ? -5.410 -1.702 -20.315 1.00 73.25 126 ASP A C 1
ATOM 1001 O O . ASP A 1 126 ? -4.217 -1.857 -20.570 1.00 73.25 126 ASP A O 1
ATOM 1005 N N . ASN A 1 127 ? -5.824 -0.684 -19.552 1.00 75.44 127 ASN A N 1
ATOM 1006 C CA . ASN A 1 127 ? -4.940 0.410 -19.135 1.00 75.44 127 ASN A CA 1
ATOM 1007 C C . ASN A 1 127 ? -3.907 -0.003 -18.071 1.00 75.44 127 ASN A C 1
ATOM 1009 O O . ASN A 1 127 ? -2.727 0.324 -18.185 1.00 75.44 127 ASN A O 1
ATOM 1013 N N . VAL A 1 128 ? -4.337 -0.698 -17.012 1.00 81.56 128 VAL A N 1
ATOM 1014 C CA . VAL A 1 128 ? -3.464 -1.095 -15.896 1.00 81.56 128 VAL A CA 1
ATOM 1015 C C . VAL A 1 128 ? -3.828 -2.511 -15.444 1.00 81.56 128 VAL A C 1
ATOM 1017 O O . VAL A 1 128 ? -4.981 -2.738 -15.079 1.00 81.56 128 VAL A O 1
ATOM 1020 N N . PRO A 1 129 ? -2.873 -3.459 -15.416 1.00 85.50 129 PRO A N 1
ATOM 1021 C CA . PRO A 1 129 ? -3.114 -4.800 -14.891 1.00 85.50 129 PRO A CA 1
ATOM 1022 C C . PRO A 1 129 ? -3.021 -4.786 -13.357 1.00 85.50 129 PRO A C 1
ATOM 1024 O O . PRO A 1 129 ? -2.024 -5.234 -12.786 1.00 85.50 129 PRO A O 1
ATOM 1027 N N . TYR A 1 130 ? -4.017 -4.205 -12.674 1.00 87.12 130 TYR A N 1
ATOM 1028 C CA . TYR A 1 130 ? -3.945 -3.937 -11.231 1.00 87.12 130 TYR A CA 1
ATOM 1029 C C . TYR A 1 130 ? -3.656 -5.196 -10.437 1.00 87.12 130 TYR A C 1
ATOM 1031 O O . TYR A 1 130 ? -2.778 -5.173 -9.580 1.00 87.12 130 TYR A O 1
ATOM 1039 N N . ALA A 1 131 ? -4.334 -6.298 -10.743 1.00 88.25 131 ALA A N 1
ATOM 1040 C CA . ALA A 1 131 ? -4.155 -7.519 -9.985 1.00 88.25 131 ALA A CA 1
ATOM 1041 C C . ALA A 1 131 ? -2.714 -8.065 -10.098 1.00 88.25 131 ALA A C 1
ATOM 1043 O O . ALA A 1 131 ? -2.144 -8.502 -9.097 1.00 88.25 131 ALA A O 1
ATOM 1044 N N . ASP A 1 132 ? -2.081 -7.996 -11.271 1.00 88.56 132 ASP A N 1
ATOM 1045 C CA . ASP A 1 132 ? -0.679 -8.409 -11.449 1.00 88.56 132 ASP A CA 1
ATOM 1046 C C . ASP A 1 132 ? 0.293 -7.455 -10.734 1.00 88.56 132 ASP A C 1
ATOM 1048 O O . ASP A 1 132 ? 1.230 -7.890 -10.065 1.00 88.56 132 ASP A O 1
ATOM 1052 N N . LEU A 1 133 ? 0.052 -6.144 -10.818 1.00 91.38 133 LEU A N 1
ATOM 1053 C CA . LEU A 1 133 ? 0.877 -5.136 -10.146 1.00 91.38 133 LEU A CA 1
ATOM 1054 C C . LEU A 1 133 ? 0.757 -5.206 -8.619 1.00 91.38 133 LEU A C 1
ATOM 1056 O O . LEU A 1 133 ? 1.751 -5.050 -7.909 1.00 91.38 133 LEU A O 1
ATOM 1060 N N . SER A 1 134 ? -0.445 -5.465 -8.105 1.00 92.56 134 SER A N 1
ATOM 1061 C CA . SER A 1 134 ? -0.717 -5.583 -6.674 1.00 92.56 134 SER A CA 1
ATOM 1062 C C . SER A 1 134 ? 0.019 -6.754 -6.033 1.00 92.56 134 SER A C 1
ATOM 1064 O O . SER A 1 134 ? 0.361 -6.651 -4.855 1.00 92.56 134 SER A O 1
ATOM 1066 N N . ASP A 1 135 ? 0.331 -7.824 -6.776 1.00 94.25 135 ASP A N 1
ATOM 1067 C CA . ASP A 1 135 ? 1.089 -8.959 -6.233 1.00 94.25 135 ASP A CA 1
ATOM 1068 C C . ASP A 1 135 ? 2.458 -8.542 -5.687 1.00 94.25 135 ASP A C 1
ATOM 1070 O O . ASP A 1 135 ? 2.916 -9.123 -4.700 1.00 94.25 135 ASP A O 1
ATOM 1074 N N . PHE A 1 136 ? 3.073 -7.499 -6.262 1.00 94.81 136 PHE A N 1
ATOM 1075 C CA . PHE A 1 136 ? 4.329 -6.940 -5.766 1.00 94.81 136 PHE A CA 1
ATOM 1076 C C . PHE A 1 136 ? 4.236 -6.569 -4.284 1.00 94.81 136 PHE A C 1
ATOM 1078 O O . PHE A 1 136 ? 5.119 -6.931 -3.515 1.00 94.81 136 PHE A O 1
ATOM 1085 N N . PHE A 1 137 ? 3.166 -5.884 -3.871 1.00 95.50 137 PHE A N 1
ATOM 1086 C CA . PHE A 1 137 ? 2.955 -5.472 -2.479 1.00 95.50 137 PHE A CA 1
ATOM 1087 C C . PHE A 1 137 ? 2.289 -6.575 -1.655 1.00 95.50 137 PHE A C 1
ATOM 1089 O O . PHE A 1 137 ? 2.652 -6.810 -0.501 1.00 95.50 137 PHE A O 1
ATOM 1096 N N . TYR A 1 138 ? 1.349 -7.306 -2.261 1.00 96.00 138 TYR A N 1
ATOM 1097 C CA . TYR A 1 138 ? 0.541 -8.327 -1.600 1.00 96.00 138 TYR A CA 1
ATOM 1098 C C . TYR A 1 138 ? 1.392 -9.345 -0.846 1.00 96.00 138 TYR A C 1
ATOM 1100 O O . TYR A 1 138 ? 1.121 -9.667 0.310 1.00 96.00 138 TYR A O 1
ATOM 1108 N N . VAL A 1 139 ? 2.463 -9.832 -1.475 1.00 95.88 139 VAL A N 1
ATOM 1109 C CA . VAL A 1 139 ? 3.336 -10.846 -0.878 1.00 95.88 139 VAL A CA 1
ATOM 1110 C C . VAL A 1 139 ? 4.044 -10.343 0.385 1.00 95.88 139 VAL A C 1
ATOM 1112 O O . VAL A 1 139 ? 4.275 -11.137 1.306 1.00 95.88 139 VAL A O 1
ATOM 1115 N N . TRP A 1 140 ? 4.369 -9.051 0.461 1.00 95.94 140 TRP A N 1
ATOM 1116 C CA . TRP A 1 140 ? 5.017 -8.430 1.617 1.00 95.94 140 TRP A CA 1
ATOM 1117 C C . TRP A 1 140 ? 4.013 -8.077 2.708 1.00 95.94 140 TRP A C 1
ATOM 1119 O O . TRP A 1 140 ? 4.240 -8.411 3.876 1.00 95.94 140 TRP A O 1
ATOM 1129 N N . LEU A 1 141 ? 2.868 -7.506 2.341 1.00 96.62 141 LEU A N 1
ATOM 1130 C CA . LEU A 1 141 ? 1.770 -7.236 3.267 1.00 96.62 141 LEU A CA 1
ATOM 1131 C C . LEU A 1 141 ? 1.259 -8.526 3.920 1.00 96.62 141 LEU A C 1
ATOM 1133 O O . LEU A 1 141 ? 1.181 -8.612 5.145 1.00 96.62 141 LEU A O 1
ATOM 1137 N N . ARG A 1 142 ? 1.062 -9.596 3.143 1.00 96.00 142 ARG A N 1
ATOM 1138 C CA . ARG A 1 142 ? 0.692 -10.920 3.664 1.00 96.00 142 ARG A CA 1
ATOM 1139 C C . ARG A 1 142 ? 1.698 -11.444 4.692 1.00 96.00 142 ARG A C 1
ATOM 1141 O O . ARG A 1 142 ? 1.312 -12.001 5.715 1.00 96.00 142 ARG A O 1
ATOM 1148 N N . ARG A 1 143 ? 3.001 -11.273 4.455 1.00 94.62 143 ARG A N 1
ATOM 1149 C CA . A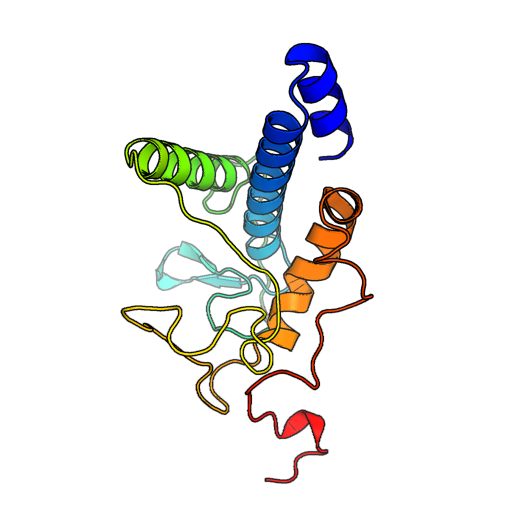RG A 1 143 ? 4.047 -11.730 5.392 1.00 94.62 143 ARG A CA 1
ATOM 1150 C C . ARG A 1 143 ? 4.089 -10.887 6.666 1.00 94.62 143 ARG A C 1
ATOM 1152 O O . ARG A 1 143 ? 4.318 -11.423 7.755 1.00 94.62 143 ARG A O 1
ATOM 1159 N N . THR A 1 144 ? 3.878 -9.581 6.542 1.00 95.44 144 THR A N 1
ATOM 1160 C CA . THR A 1 144 ? 4.053 -8.633 7.646 1.00 95.44 144 THR A CA 1
ATOM 1161 C C . THR A 1 144 ? 2.813 -8.478 8.518 1.00 95.44 144 THR A C 1
ATOM 1163 O O . THR A 1 144 ? 2.953 -8.525 9.742 1.00 95.44 144 THR A O 1
ATOM 1166 N N . ILE A 1 145 ? 1.637 -8.336 7.903 1.00 96.38 145 ILE A N 1
ATOM 1167 C CA . ILE A 1 145 ? 0.350 -8.055 8.554 1.00 96.38 145 ILE A CA 1
ATOM 1168 C C . ILE A 1 145 ? -0.770 -9.027 8.153 1.00 96.38 145 ILE A C 1
ATOM 1170 O O . ILE A 1 145 ? -1.897 -8.850 8.600 1.00 96.38 145 ILE A O 1
ATOM 1174 N N . GLY A 1 146 ? -0.492 -10.064 7.355 1.00 95.38 146 GLY A N 1
ATOM 1175 C CA . GLY A 1 146 ? -1.521 -11.005 6.886 1.00 95.38 146 GLY A CA 1
ATOM 1176 C C . GLY A 1 146 ? -2.316 -11.673 8.008 1.00 95.38 146 GLY A C 1
ATOM 1177 O O . GLY A 1 146 ? -3.528 -11.813 7.893 1.00 95.38 146 GLY A O 1
ATOM 1178 N N . ASP A 1 147 ? -1.661 -11.984 9.129 1.00 94.00 147 ASP A N 1
ATOM 1179 C CA . ASP A 1 147 ? -2.313 -12.571 10.309 1.00 94.00 147 ASP A CA 1
ATOM 1180 C C . ASP A 1 147 ? -3.343 -11.612 10.952 1.00 94.00 147 ASP A C 1
ATOM 1182 O O . ASP A 1 147 ? -4.252 -12.061 11.644 1.00 94.00 147 ASP A O 1
ATOM 1186 N N . LEU A 1 148 ? -3.213 -10.295 10.727 1.00 95.12 148 LEU A N 1
ATOM 1187 C CA . LEU A 1 148 ? -4.138 -9.270 11.230 1.00 95.12 148 LEU A CA 1
ATOM 1188 C C . LEU A 1 148 ? -5.346 -9.051 10.307 1.00 95.12 148 LEU A C 1
ATOM 1190 O O . LEU A 1 148 ? -6.353 -8.511 10.766 1.00 95.12 148 LEU A O 1
ATOM 1194 N N . TYR A 1 149 ? -5.239 -9.437 9.032 1.00 95.19 149 TYR A N 1
ATOM 1195 C CA . TYR A 1 149 ? -6.270 -9.262 8.000 1.00 95.19 149 TYR A CA 1
ATOM 1196 C C . TYR A 1 149 ? -6.459 -10.560 7.192 1.00 95.19 149 TYR A C 1
ATOM 1198 O O . TYR A 1 149 ? -6.194 -10.584 5.981 1.00 95.19 149 TYR A O 1
ATOM 1206 N N . PRO A 1 150 ? -6.875 -11.669 7.833 1.00 94.06 150 PRO A N 1
ATOM 1207 C CA . PRO A 1 150 ? -7.085 -12.941 7.144 1.00 94.06 150 PRO A CA 1
ATOM 1208 C C . PRO A 1 150 ? -8.099 -12.832 5.998 1.00 94.06 150 PRO A C 1
ATOM 1210 O O . PRO A 1 150 ? -7.961 -13.533 5.002 1.00 94.06 150 PRO A O 1
ATOM 1213 N N . GLU A 1 151 ? -9.069 -11.922 6.099 1.00 92.75 151 GLU A N 1
ATOM 1214 C CA . GLU A 1 151 ? -10.051 -11.617 5.058 1.00 92.75 151 GLU A CA 1
ATOM 1215 C C . GLU A 1 151 ? -9.428 -11.051 3.772 1.00 92.75 151 GLU A C 1
ATOM 1217 O O . GLU A 1 151 ? -9.964 -11.273 2.690 1.00 92.75 151 GLU A O 1
ATOM 1222 N N . ALA A 1 152 ? -8.288 -10.358 3.870 1.00 92.56 152 ALA A N 1
ATOM 1223 C CA . ALA A 1 152 ? -7.598 -9.753 2.730 1.00 92.56 152 ALA A CA 1
ATOM 1224 C C . ALA A 1 152 ? -6.451 -10.625 2.192 1.00 92.56 152 ALA A C 1
ATOM 1226 O O . ALA A 1 152 ? -6.154 -10.603 0.997 1.00 92.56 152 ALA A O 1
ATOM 1227 N N . PHE A 1 153 ? -5.805 -11.412 3.060 1.00 94.81 153 PHE A N 1
ATOM 1228 C CA . PHE A 1 153 ? -4.582 -12.159 2.735 1.00 94.81 153 PHE A CA 1
ATOM 1229 C C . PHE A 1 153 ? -4.750 -13.691 2.749 1.00 94.81 153 PHE A C 1
ATOM 1231 O O . PHE A 1 153 ? -3.783 -14.432 2.966 1.00 94.81 153 PHE A O 1
ATOM 1238 N N . ALA A 1 154 ? -5.978 -14.169 2.515 1.00 91.38 154 ALA A N 1
ATOM 1239 C CA . ALA A 1 154 ? -6.331 -15.591 2.521 1.00 91.38 154 ALA A CA 1
ATOM 1240 C C . ALA A 1 154 ? -5.658 -16.401 1.400 1.00 91.38 154 ALA A C 1
ATOM 1242 O O . ALA A 1 154 ? -5.327 -17.575 1.586 1.00 91.38 154 ALA A O 1
ATOM 1243 N N . THR A 1 155 ? -5.453 -15.794 0.233 1.00 91.56 155 THR A N 1
ATOM 1244 C CA . THR A 1 155 ? -4.913 -16.461 -0.954 1.00 91.56 155 THR A CA 1
ATOM 1245 C C . THR A 1 155 ? -3.387 -16.314 -1.049 1.00 91.56 155 THR A C 1
ATOM 1247 O O . THR A 1 155 ? -2.774 -15.497 -0.357 1.00 91.56 155 THR A O 1
ATOM 1250 N N . PRO A 1 156 ? -2.707 -17.131 -1.876 1.00 90.81 156 PRO A N 1
ATOM 1251 C CA . PRO A 1 156 ? -1.276 -16.953 -2.122 1.00 90.81 156 PRO A CA 1
ATOM 1252 C C . PRO A 1 156 ? -0.932 -15.639 -2.846 1.00 90.81 156 PRO A C 1
ATOM 1254 O O . PRO A 1 156 ? 0.115 -15.059 -2.563 1.00 90.81 156 PRO A O 1
ATOM 1257 N N . LEU A 1 157 ? -1.808 -15.192 -3.752 1.00 92.38 157 LEU A N 1
ATOM 1258 C CA . LEU A 1 157 ? -1.715 -13.989 -4.595 1.00 92.38 157 LEU A CA 1
ATOM 1259 C C . LEU A 1 157 ? -3.105 -13.347 -4.723 1.00 92.38 157 LEU A C 1
ATOM 1261 O O . LEU A 1 157 ? -4.097 -13.994 -4.365 1.00 92.38 157 LEU A O 1
ATOM 1265 N N . VAL A 1 158 ? -3.210 -12.117 -5.242 1.00 90.62 158 VAL A N 1
ATOM 1266 C CA . VAL A 1 158 ? -4.537 -11.497 -5.423 1.00 90.62 158 VAL A CA 1
ATOM 1267 C C . VAL A 1 158 ? -5.334 -12.200 -6.534 1.00 90.62 158 VAL A C 1
ATOM 1269 O O . VAL A 1 158 ? -4.727 -12.604 -7.537 1.00 90.62 158 VAL A O 1
ATOM 1272 N N . PRO A 1 159 ? -6.670 -12.347 -6.392 1.00 88.75 159 PRO A N 1
ATOM 1273 C CA . PRO A 1 159 ? -7.521 -12.939 -7.420 1.00 88.75 159 PRO A CA 1
ATOM 1274 C C . PRO A 1 159 ? -7.361 -12.222 -8.758 1.00 88.75 159 PRO A C 1
ATOM 1276 O O . PRO A 1 159 ? -7.387 -10.996 -8.820 1.00 88.75 159 PRO A O 1
ATOM 1279 N N . LYS A 1 160 ? -7.189 -12.999 -9.827 1.00 86.69 160 LYS A N 1
ATOM 1280 C CA . LYS A 1 160 ? -7.021 -12.471 -11.183 1.00 86.69 160 LYS A CA 1
ATOM 1281 C C . LYS A 1 160 ? -8.291 -12.622 -12.022 1.00 86.69 160 LYS A C 1
ATOM 1283 O O . LYS A 1 160 ? -8.546 -11.811 -12.901 1.00 86.69 160 LYS A O 1
ATOM 1288 N N . ASP A 1 161 ? -9.085 -13.665 -11.791 1.00 82.88 161 ASP A N 1
ATOM 1289 C CA . ASP A 1 161 ? -10.234 -14.008 -12.651 1.00 82.88 161 ASP A CA 1
ATOM 1290 C C . ASP A 1 161 ? -11.451 -13.100 -12.445 1.00 82.88 161 ASP A C 1
ATOM 1292 O O . ASP A 1 161 ? -12.286 -12.972 -13.333 1.00 82.88 161 ASP A O 1
ATOM 1296 N N . GLU A 1 162 ? -11.532 -12.450 -11.286 1.00 79.06 162 GLU A N 1
ATOM 1297 C CA . GLU A 1 162 ? -12.641 -11.569 -10.905 1.00 79.06 162 GLU A CA 1
ATOM 1298 C C . GLU A 1 162 ? -12.351 -10.083 -11.193 1.00 79.06 162 GLU A C 1
ATOM 1300 O O . GLU A 1 162 ? -13.121 -9.207 -10.802 1.00 79.06 162 GLU A O 1
ATOM 1305 N N . GLU A 1 163 ? -11.237 -9.775 -11.864 1.00 79.75 163 GLU A N 1
ATOM 1306 C CA . GLU A 1 163 ? -10.860 -8.406 -12.212 1.00 79.75 163 GLU A CA 1
ATOM 1307 C C . GLU A 1 163 ? -11.613 -7.921 -13.462 1.00 79.75 163 GLU A C 1
ATOM 1309 O O . GLU A 1 163 ? -11.697 -8.616 -14.474 1.00 79.75 163 GLU A O 1
ATOM 1314 N N . ALA A 1 164 ? -12.111 -6.685 -13.431 1.00 81.12 164 ALA A N 1
ATOM 1315 C CA . ALA A 1 164 ? -12.730 -6.034 -14.586 1.00 81.12 164 ALA A CA 1
ATOM 1316 C C . ALA A 1 164 ? -11.679 -5.378 -15.514 1.00 81.12 164 ALA A C 1
ATOM 1318 O O . ALA A 1 164 ? -11.793 -4.205 -15.863 1.00 81.12 164 ALA A O 1
ATOM 1319 N N . VAL A 1 165 ? -10.642 -6.132 -15.897 1.00 80.50 165 VAL A N 1
ATOM 1320 C CA . VAL A 1 165 ? -9.532 -5.694 -16.766 1.00 80.50 165 VAL A CA 1
ATOM 1321 C C . VAL A 1 165 ? -9.421 -6.613 -17.983 1.00 80.50 165 VAL A C 1
ATOM 1323 O O . VAL A 1 165 ? -9.543 -7.834 -17.887 1.00 80.50 165 VAL A O 1
ATOM 1326 N N . VAL A 1 166 ? -9.158 -6.022 -19.147 1.00 78.94 166 VAL A N 1
ATOM 1327 C CA . VAL A 1 166 ? -8.875 -6.746 -20.389 1.00 78.94 166 VAL A CA 1
ATOM 1328 C C . VAL A 1 166 ? -7.376 -7.017 -20.448 1.00 78.94 166 VAL A C 1
ATOM 1330 O O . VAL A 1 166 ? -6.583 -6.106 -20.660 1.00 78.94 166 VAL A O 1
ATOM 1333 N N . ASN A 1 167 ? -6.976 -8.277 -20.272 1.00 76.81 167 ASN A N 1
ATOM 1334 C CA . ASN A 1 167 ? -5.569 -8.679 -20.316 1.00 76.81 167 ASN A CA 1
ATOM 1335 C C . ASN A 1 167 ? -5.337 -9.765 -21.389 1.00 76.81 167 ASN A C 1
ATOM 1337 O O . ASN A 1 167 ? -5.462 -10.959 -21.097 1.00 76.81 167 ASN A O 1
ATOM 1341 N N . PRO A 1 168 ? -4.965 -9.381 -22.628 1.00 73.06 168 PRO A N 1
ATOM 1342 C CA . PRO A 1 168 ? -4.735 -10.326 -23.725 1.00 73.06 168 PRO A CA 1
ATOM 1343 C C . PRO A 1 168 ? -3.632 -11.354 -23.435 1.00 73.06 168 PRO A C 1
ATOM 1345 O O . PRO A 1 168 ? -3.690 -12.485 -23.923 1.00 73.06 168 PRO A O 1
ATOM 1348 N N . ALA A 1 169 ? -2.636 -11.005 -22.611 1.00 73.75 169 ALA A N 1
ATOM 1349 C CA . ALA A 1 169 ? -1.549 -11.918 -22.256 1.00 73.75 169 ALA A CA 1
ATOM 1350 C C . ALA A 1 169 ? -2.041 -13.129 -21.443 1.00 73.75 169 ALA A C 1
ATOM 1352 O O . ALA A 1 169 ? -1.441 -14.201 -21.526 1.00 73.75 169 ALA A O 1
ATOM 1353 N N . ARG A 1 170 ? -3.163 -13.003 -20.720 1.00 69.69 170 ARG A N 1
ATOM 1354 C CA . ARG A 1 170 ? -3.759 -14.112 -19.953 1.00 69.69 170 ARG A CA 1
ATOM 1355 C C . ARG A 1 170 ? -4.488 -15.131 -20.824 1.00 69.69 170 ARG A C 1
ATOM 1357 O O . ARG A 1 170 ? -4.588 -16.290 -20.438 1.00 69.69 170 ARG A O 1
ATOM 1364 N N . PHE A 1 171 ? -4.929 -14.731 -22.015 1.00 68.44 171 PHE A N 1
ATOM 1365 C CA . PHE A 1 171 ? -5.663 -15.584 -22.955 1.00 68.44 171 PHE A CA 1
ATOM 1366 C C . PHE A 1 171 ? -4.817 -15.977 -24.176 1.00 68.44 171 PHE A C 1
ATOM 1368 O O . PHE A 1 171 ? -5.334 -16.179 -25.272 1.00 68.44 171 PHE A O 1
ATOM 1375 N N . GLY A 1 172 ? -3.495 -16.079 -24.000 1.00 61.88 172 GLY A N 1
ATOM 1376 C CA . GLY A 1 172 ? -2.586 -16.537 -25.055 1.00 61.88 172 GLY A CA 1
ATOM 1377 C C . GLY A 1 172 ? -2.389 -15.536 -26.198 1.00 61.88 172 GLY A C 1
ATOM 1378 O O . GLY A 1 172 ? -2.043 -15.941 -27.304 1.00 61.88 172 GLY A O 1
ATOM 1379 N N . GLY A 1 173 ? -2.611 -14.240 -25.953 1.00 57.84 173 GLY A N 1
ATOM 1380 C CA . GLY A 1 173 ? -2.421 -13.181 -26.948 1.00 57.84 173 GLY A CA 1
ATOM 1381 C C . GLY A 1 173 ? -3.552 -13.058 -27.971 1.00 57.84 173 GLY A C 1
ATOM 1382 O O . GLY A 1 173 ? -3.404 -12.321 -28.947 1.00 57.84 173 GLY A O 1
ATOM 1383 N N . GLY A 1 174 ? -4.672 -13.759 -27.766 1.00 52.41 174 GLY A N 1
ATOM 1384 C CA . GLY A 1 174 ? -5.902 -13.506 -28.510 1.00 52.41 174 GLY A CA 1
ATOM 1385 C C . GLY A 1 174 ? -6.454 -12.125 -28.161 1.00 52.41 174 GLY A C 1
ATOM 1386 O O . GLY A 1 174 ? -6.516 -11.770 -26.984 1.00 52.41 174 GLY A O 1
ATOM 1387 N N . LYS A 1 175 ? -6.799 -11.343 -29.188 1.00 48.19 175 LYS A N 1
ATOM 1388 C CA . LYS A 1 175 ? -7.589 -10.117 -29.024 1.00 48.19 175 LYS A CA 1
ATOM 1389 C C . LYS A 1 175 ? -9.012 -10.447 -28.599 1.00 48.19 175 LYS A C 1
ATOM 1391 O O . LYS A 1 175 ? -9.541 -11.453 -29.122 1.00 48.19 175 LYS A O 1
#

InterPro domains:
  IPR002052 DNA methylase, N-6 adenine-specific, conserved site [PS00092] (118-124)
  IPR029063 S-adenosyl-L-methionine-dependent methyltransferase superfamily [SSF53335] (99-138)

pLDDT: mean 89.86, std 7.77, range [48.19, 96.62]

Sequence (175 aa):
MREAYRQILQETGDPDFAKAVATYLAFGLDFLLNNTSVLCSWHVTGEKMRSTFAGHHLHMVWDYAEVNPFSEATGNWQAGVEWVIRYLTRESRIPQTGSVHLGSAAALPFPEKFFDAVVIDPPYADNVPYADLSDFFYVWLRRTIGDLYPEAFATPLVPKDEEAVVNPARFGGGK

Organism: NCBI:txid1454726

Foldseek 3Di:
DVVQLVVVCVVPVDNVVSLVVLVLLLQLVVLLLQQADQQWAADVVVRAIDGCCNPLDNDGDPHGDHDDLPDPGPSHSVVSSVVSVVVCVVCVVDPDDDDDDDDAPVDDPADPPRDPDDDDDADDAARHQCQVSCQSSLQSCCVRNVVVCVVSNVDNGGDRPRHPYHDCVVVVNDD